Protein AF-A0A9P6EUF1-F1 (afdb_monomer_lite)

Organism: NCBI:txid179855

Sequence (182 aa):
MTNKKMSHFGWQSKTWAVLMQRVALLTYGGYINRGKHLTYKSKRASYNSISDMKASRLSYATWVVFFLARPTTACLRSEGTIIADPIMGWTIGMSLTDNGVAVSQGGGAHQDEAGDWNLDCDGCTLKIGKMGGKARYTNAGQTYQWLQPVTRELQDCYGACEDRKGACIKCTTYSWDINQYC

pLDDT: mean 71.82, std 22.78, range [36.12, 97.5]

Secondary structure (DSSP, 8-state):
----------SSSHHHHHHHHHHHHHHHHHHGGG-TT----PPP-----SSSSSSSHHHHHHHHHHHH-----EEEEEEEEEEEETTTEEEEEEEEEETTEEEEES---EE-TTS-EEEEETTEEEEE-TTS-EEEEEETTEEEEEE---EEEEEEEEES-SSSSS-EEEEEEEEEEEEEE-

Structure (mmCIF, N/CA/C/O backbone):
data_AF-A0A9P6EUF1-F1
#
_entry.id   AF-A0A9P6EUF1-F1
#
loop_
_atom_site.group_PDB
_atom_site.id
_atom_site.type_symbol
_atom_site.label_atom_id
_atom_site.label_alt_id
_atom_site.label_comp_id
_atom_site.label_asym_id
_atom_site.label_entity_id
_atom_site.label_seq_id
_atom_site.pdbx_PDB_ins_code
_atom_site.Cartn_x
_atom_site.Cartn_y
_atom_site.Cartn_z
_atom_site.occupancy
_atom_site.B_iso_or_equiv
_atom_site.auth_seq_id
_atom_site.auth_comp_id
_atom_site.auth_asym_id
_atom_site.auth_atom_id
_atom_site.pdbx_PDB_model_num
ATOM 1 N N . MET A 1 1 ? 32.064 -44.654 24.243 1.00 38.22 1 MET A N 1
ATOM 2 C CA . MET A 1 1 ? 33.010 -43.512 24.184 1.00 38.22 1 MET A CA 1
ATOM 3 C C . MET A 1 1 ? 32.607 -42.636 23.003 1.00 38.22 1 MET A C 1
ATOM 5 O O . MET A 1 1 ? 32.476 -43.195 21.933 1.00 38.22 1 MET A O 1
ATOM 9 N N . THR A 1 2 ? 32.321 -41.338 23.037 1.00 38.91 2 THR A N 1
ATOM 10 C CA . THR A 1 2 ? 32.063 -40.306 24.059 1.00 38.91 2 THR A CA 1
ATOM 11 C C . THR A 1 2 ? 31.346 -39.183 23.290 1.00 38.91 2 THR A C 1
ATOM 13 O O . THR A 1 2 ? 31.771 -38.832 22.194 1.00 38.91 2 THR A O 1
ATOM 16 N N . ASN A 1 3 ? 30.252 -38.658 23.848 1.00 39.31 3 ASN A N 1
ATOM 17 C CA . ASN A 1 3 ? 29.472 -37.528 23.327 1.00 39.31 3 ASN A CA 1
ATOM 18 C C . ASN A 1 3 ? 30.301 -36.235 23.243 1.00 39.31 3 ASN A C 1
ATOM 20 O O . ASN A 1 3 ? 31.079 -35.953 24.154 1.00 39.31 3 ASN A O 1
ATOM 24 N N . LYS A 1 4 ? 30.017 -35.374 22.255 1.00 42.78 4 LYS A N 1
ATOM 25 C CA . LYS A 1 4 ? 30.367 -33.946 22.318 1.00 42.78 4 LYS A CA 1
ATOM 26 C C . LYS A 1 4 ? 29.188 -33.087 21.847 1.00 42.78 4 LYS A C 1
ATOM 28 O O . LYS A 1 4 ? 28.977 -32.888 20.658 1.00 42.78 4 LYS A O 1
ATOM 33 N N . LYS A 1 5 ? 28.403 -32.602 22.817 1.00 45.00 5 LYS A N 1
ATOM 34 C CA . LYS A 1 5 ? 27.465 -31.481 22.652 1.00 45.00 5 LYS A CA 1
ATOM 35 C C . LYS A 1 5 ? 28.273 -30.184 22.612 1.00 45.00 5 LYS A C 1
ATOM 37 O O . LYS A 1 5 ? 29.128 -29.983 23.472 1.00 45.00 5 LYS A O 1
ATOM 42 N N . MET A 1 6 ? 27.965 -29.297 21.672 1.00 36.31 6 MET A N 1
ATOM 43 C CA . MET A 1 6 ? 28.424 -27.909 21.685 1.00 36.31 6 MET A CA 1
ATOM 44 C C . MET A 1 6 ? 27.204 -26.989 21.698 1.00 36.31 6 MET A C 1
ATOM 46 O O . MET A 1 6 ? 26.402 -26.961 20.772 1.00 36.31 6 MET A O 1
ATOM 50 N N . SER A 1 7 ? 27.062 -26.291 22.818 1.00 43.91 7 SER A N 1
ATOM 51 C CA . SER A 1 7 ? 26.087 -25.250 23.111 1.00 43.91 7 SER A CA 1
ATOM 52 C C . SER A 1 7 ? 26.679 -23.884 22.772 1.00 43.91 7 SER A C 1
ATOM 54 O O . SER A 1 7 ? 27.708 -23.531 23.340 1.00 43.91 7 SER A O 1
ATOM 56 N N . HIS A 1 8 ? 26.011 -23.089 21.940 1.00 38.66 8 HIS A N 1
ATOM 57 C CA . HIS A 1 8 ? 26.225 -21.641 21.876 1.00 38.66 8 HIS A CA 1
ATOM 58 C C . HIS A 1 8 ? 24.880 -20.942 21.651 1.00 38.66 8 HIS A C 1
ATOM 60 O O . HIS A 1 8 ? 24.411 -20.793 20.529 1.00 38.66 8 HIS A O 1
ATOM 66 N N . PHE A 1 9 ? 24.255 -20.524 22.749 1.00 42.09 9 PHE A N 1
ATOM 67 C CA . PHE A 1 9 ? 23.131 -19.594 22.760 1.00 42.09 9 PHE A CA 1
ATOM 68 C C . PHE A 1 9 ? 23.403 -18.599 23.881 1.00 42.09 9 PHE A C 1
ATOM 70 O O . PHE A 1 9 ? 23.458 -18.979 25.049 1.00 42.09 9 PHE A O 1
ATOM 77 N N . GLY A 1 10 ? 23.637 -17.336 23.539 1.00 45.34 10 GLY A N 1
ATOM 78 C CA . GLY A 1 10 ? 23.870 -16.326 24.563 1.00 45.34 10 GLY A CA 1
ATOM 79 C C . GLY A 1 10 ? 24.500 -15.053 24.044 1.00 45.34 10 GLY A C 1
ATOM 80 O O . GLY A 1 10 ? 25.564 -14.705 24.521 1.00 45.34 10 GLY A O 1
ATOM 81 N N . TRP A 1 11 ? 23.868 -14.357 23.096 1.00 40.06 11 TRP A N 1
ATOM 82 C CA . TRP A 1 11 ? 24.285 -12.995 22.730 1.00 40.06 11 TRP A CA 1
ATOM 83 C C . TRP A 1 11 ? 23.125 -12.159 22.152 1.00 40.06 11 TRP A C 1
ATOM 85 O O . TRP A 1 11 ? 23.278 -11.545 21.110 1.00 40.06 11 TRP A O 1
ATOM 95 N N . GLN A 1 12 ? 21.939 -12.138 22.787 1.00 46.72 12 GLN A N 1
ATOM 96 C CA . GLN A 1 12 ? 20.844 -11.229 22.364 1.00 46.72 12 GLN A CA 1
ATOM 97 C C . GLN A 1 12 ? 19.978 -10.607 23.483 1.00 46.72 12 GLN A C 1
ATOM 99 O O . GLN A 1 12 ? 19.071 -9.836 23.189 1.00 46.72 12 GLN A O 1
ATOM 104 N N . SER A 1 13 ? 20.235 -10.848 24.774 1.00 48.28 13 SER A N 1
ATOM 105 C CA . SER A 1 13 ? 19.282 -10.417 25.820 1.00 48.28 13 SER A CA 1
ATOM 106 C C . SER A 1 13 ? 19.437 -8.975 26.331 1.00 48.28 13 SER A C 1
ATOM 108 O O . SER A 1 13 ? 18.525 -8.468 26.978 1.00 48.28 13 SER A O 1
ATOM 110 N N . LYS A 1 14 ? 20.554 -8.280 26.069 1.00 44.28 14 LYS A N 1
ATOM 111 C CA . LYS A 1 14 ? 20.827 -6.979 26.720 1.00 44.28 14 LYS A CA 1
ATOM 112 C C . LYS A 1 14 ? 20.274 -5.751 25.985 1.00 44.28 14 LYS A C 1
ATOM 114 O O . LYS A 1 14 ? 20.050 -4.727 26.622 1.00 44.28 14 LYS A O 1
ATOM 119 N N . THR A 1 15 ? 20.005 -5.833 24.684 1.00 49.00 15 THR A N 1
ATOM 120 C CA . THR A 1 15 ? 19.480 -4.705 23.886 1.00 49.00 15 THR A CA 1
ATOM 121 C C . THR A 1 15 ? 17.971 -4.503 24.045 1.00 49.00 15 THR A C 1
ATOM 123 O O . THR A 1 15 ? 17.501 -3.367 24.026 1.00 49.00 15 THR A O 1
ATOM 126 N N . TRP A 1 16 ? 17.215 -5.571 24.309 1.00 41.97 16 TRP A N 1
ATOM 127 C CA . TRP A 1 16 ? 15.763 -5.505 24.521 1.00 41.97 16 TRP A CA 1
ATOM 128 C C . TRP A 1 16 ? 15.361 -4.780 25.813 1.00 41.97 16 TRP A C 1
ATOM 130 O O . TRP A 1 16 ? 14.363 -4.060 25.835 1.00 41.97 16 TRP A O 1
ATOM 140 N N . ALA A 1 17 ? 16.165 -4.897 26.874 1.00 47.62 17 ALA A N 1
ATOM 141 C CA . ALA A 1 17 ? 15.874 -4.259 28.158 1.00 47.62 17 ALA A CA 1
ATOM 142 C C . ALA A 1 17 ? 15.919 -2.720 28.082 1.00 47.62 17 ALA A C 1
ATOM 144 O O . ALA A 1 17 ? 15.081 -2.043 28.673 1.00 47.62 17 ALA A O 1
ATOM 145 N N . VAL A 1 18 ? 16.848 -2.159 27.300 1.00 50.00 18 VAL A N 1
ATOM 146 C CA . VAL A 1 18 ? 16.984 -0.699 27.143 1.00 50.00 18 VAL A CA 1
ATOM 147 C C . VAL A 1 18 ? 15.863 -0.122 26.271 1.00 50.00 18 VAL A C 1
ATOM 149 O O . VAL A 1 18 ? 15.414 1.000 26.513 1.00 50.00 18 VAL A O 1
ATOM 152 N N . LEU A 1 19 ? 15.371 -0.888 25.290 1.00 43.50 19 LEU A N 1
ATOM 153 C CA . LEU A 1 19 ? 14.264 -0.463 24.431 1.00 43.50 19 LEU A CA 1
ATOM 154 C C . LEU A 1 19 ? 12.938 -0.409 25.209 1.00 43.50 19 LEU A C 1
ATOM 156 O O . LEU A 1 19 ? 12.217 0.585 25.130 1.00 43.50 19 LEU A O 1
ATOM 160 N N . MET A 1 20 ? 12.669 -1.419 26.045 1.00 47.09 20 MET A N 1
ATOM 161 C CA . MET A 1 20 ? 11.478 -1.461 26.907 1.00 47.09 20 MET A CA 1
ATOM 162 C C . MET A 1 20 ? 11.445 -0.312 27.925 1.00 47.09 20 MET A C 1
ATOM 164 O O . MET A 1 20 ? 10.387 0.255 28.200 1.00 47.09 20 MET A O 1
ATOM 168 N N . GLN A 1 21 ? 12.606 0.100 28.441 1.00 42.66 21 GLN A N 1
ATOM 169 C CA . GLN A 1 21 ? 12.687 1.172 29.436 1.00 42.66 21 GLN A CA 1
ATOM 170 C C . GLN A 1 21 ? 12.417 2.570 28.847 1.00 42.66 21 GLN A C 1
ATOM 172 O O . GLN A 1 21 ? 11.979 3.464 29.570 1.00 42.66 21 GLN A O 1
ATOM 177 N N . ARG A 1 22 ? 12.613 2.766 27.534 1.00 41.66 22 ARG A N 1
ATOM 178 C CA . ARG A 1 22 ? 12.302 4.037 26.849 1.00 41.66 22 ARG A CA 1
ATOM 179 C C . ARG A 1 22 ? 10.828 4.171 26.461 1.00 41.66 22 ARG A C 1
ATOM 181 O O . ARG A 1 22 ? 10.301 5.279 26.511 1.00 41.66 22 ARG A O 1
ATOM 188 N N . VAL A 1 23 ? 10.147 3.068 26.144 1.00 46.56 23 VAL A N 1
ATOM 189 C CA . VAL A 1 23 ? 8.707 3.082 25.819 1.00 46.56 23 VAL A CA 1
ATOM 190 C C . VAL A 1 23 ? 7.860 3.425 27.052 1.00 46.56 23 VAL A C 1
ATOM 192 O O . VAL A 1 23 ? 6.906 4.192 26.942 1.00 46.56 23 VAL A O 1
ATOM 195 N N . ALA A 1 24 ? 8.260 2.971 28.245 1.00 44.72 24 ALA A N 1
ATOM 196 C CA . ALA A 1 24 ? 7.560 3.280 29.496 1.00 44.72 24 ALA A CA 1
ATOM 197 C C . ALA A 1 24 ? 7.596 4.775 29.892 1.00 44.72 24 ALA A C 1
ATOM 199 O O . ALA A 1 24 ? 6.702 5.256 30.587 1.00 44.72 24 ALA A O 1
ATOM 200 N N . LEU A 1 25 ? 8.608 5.533 29.451 1.00 42.31 25 LEU A N 1
ATOM 201 C CA . LEU A 1 25 ? 8.741 6.961 29.775 1.00 42.31 25 LEU A CA 1
ATOM 202 C C . LEU A 1 25 ? 7.865 7.866 28.891 1.00 42.31 25 LEU A C 1
ATOM 204 O O . LEU A 1 25 ? 7.436 8.926 29.346 1.00 42.31 25 LEU A O 1
ATOM 208 N N . LEU A 1 26 ? 7.548 7.450 27.660 1.00 44.66 26 LEU A N 1
ATOM 209 C CA . LEU A 1 26 ? 6.736 8.250 26.732 1.00 44.66 26 LEU A CA 1
ATOM 210 C C . LEU A 1 26 ? 5.232 8.177 27.035 1.00 44.66 26 LEU A C 1
ATOM 212 O O . LEU A 1 26 ? 4.523 9.165 26.849 1.00 44.66 26 LEU A O 1
ATOM 216 N N . THR A 1 27 ? 4.743 7.065 27.585 1.00 46.03 27 THR A N 1
ATOM 217 C CA . THR A 1 27 ? 3.343 6.932 28.024 1.00 46.03 27 THR A CA 1
ATOM 218 C C . THR A 1 27 ? 3.054 7.676 29.329 1.00 46.03 27 THR A C 1
ATOM 220 O O . THR A 1 27 ? 1.949 8.189 29.509 1.00 46.03 27 THR A O 1
ATOM 223 N N . TYR A 1 28 ? 4.044 7.832 30.213 1.00 40.62 28 TYR A N 1
ATOM 224 C CA . TYR A 1 28 ? 3.852 8.539 31.486 1.00 40.62 28 TYR A CA 1
ATOM 225 C C . TYR A 1 28 ? 3.764 10.070 31.320 1.00 40.62 28 TYR A C 1
ATOM 227 O O . TYR A 1 28 ? 3.005 10.731 32.029 1.00 40.62 28 TYR A O 1
ATOM 235 N N . GLY A 1 29 ? 4.481 10.648 30.347 1.00 40.25 29 GLY A N 1
ATOM 236 C CA . GLY A 1 29 ? 4.469 12.096 30.092 1.00 40.25 29 GLY A CA 1
ATOM 237 C C . GLY A 1 29 ? 3.132 12.636 29.563 1.00 40.25 29 GLY A C 1
ATOM 238 O O . GLY A 1 29 ? 2.750 13.760 29.890 1.00 40.25 29 GLY A O 1
ATOM 239 N N . GLY A 1 30 ? 2.384 11.833 28.798 1.00 40.00 30 GLY A N 1
ATOM 240 C CA . GLY A 1 30 ? 1.086 12.232 28.236 1.00 40.00 30 GLY A CA 1
ATOM 241 C C . GLY A 1 30 ? -0.061 12.263 29.254 1.00 40.00 30 GLY A C 1
ATOM 242 O O . GLY A 1 30 ? -0.982 13.070 29.124 1.00 40.00 30 GLY A O 1
ATOM 243 N N . TYR A 1 31 ? 0.005 11.436 30.303 1.00 41.12 31 TYR A N 1
ATOM 244 C CA . TYR A 1 31 ? -1.067 11.313 31.299 1.00 41.12 31 TYR A CA 1
ATOM 245 C C . TYR A 1 31 ? -1.030 12.385 32.402 1.00 41.12 31 TYR A C 1
ATOM 247 O O . TYR A 1 31 ? -2.060 12.669 33.016 1.00 41.12 31 TYR A O 1
ATOM 255 N N . ILE A 1 32 ? 0.110 13.047 32.631 1.00 44.03 32 ILE A N 1
ATOM 256 C CA . ILE A 1 32 ? 0.258 14.035 33.719 1.00 44.03 32 ILE A CA 1
ATOM 257 C C . ILE A 1 32 ? -0.437 15.377 33.403 1.00 44.03 32 ILE A C 1
ATOM 259 O O . ILE A 1 32 ? -0.802 16.114 34.321 1.00 44.03 32 ILE A O 1
ATOM 263 N N . ASN A 1 33 ? -0.726 15.692 32.135 1.00 40.16 33 ASN A N 1
ATOM 264 C CA . ASN A 1 33 ? -1.315 16.989 31.772 1.00 40.16 33 ASN A CA 1
ATOM 265 C C . ASN A 1 33 ? -2.838 17.114 31.976 1.00 40.16 33 ASN A C 1
ATOM 267 O O . ASN A 1 33 ? -3.366 18.215 31.846 1.00 40.16 33 ASN A O 1
ATOM 271 N N . ARG A 1 34 ? -3.560 16.042 32.339 1.00 41.56 34 ARG A N 1
ATOM 272 C CA . ARG A 1 34 ? -5.024 16.100 32.573 1.00 41.56 34 ARG A CA 1
ATOM 273 C C . ARG A 1 34 ? -5.453 16.072 34.048 1.00 41.56 34 ARG A C 1
ATOM 275 O O . ARG A 1 34 ? -6.641 16.168 34.328 1.00 41.56 34 ARG A O 1
ATOM 282 N N . GLY A 1 35 ? -4.518 15.986 34.999 1.00 39.91 35 GLY A N 1
ATOM 283 C CA . GLY A 1 35 ? -4.830 15.804 36.428 1.00 39.91 35 GLY A CA 1
ATOM 284 C C . GLY A 1 35 ? -4.893 17.068 37.301 1.00 39.91 35 GLY A C 1
ATOM 285 O O . GLY A 1 35 ? -5.101 16.950 38.504 1.00 39.91 35 GLY A O 1
ATOM 286 N N . LYS A 1 36 ? -4.696 18.279 36.762 1.00 40.91 36 LYS A N 1
ATOM 287 C CA . LYS A 1 36 ? -4.486 19.498 37.579 1.00 40.91 36 LYS A CA 1
ATOM 288 C C . LYS A 1 36 ? -5.751 20.236 38.062 1.00 40.91 36 LYS A C 1
ATOM 290 O O . LYS A 1 36 ? -5.643 21.400 38.428 1.00 40.91 36 LYS A O 1
ATOM 295 N N . HIS A 1 37 ? -6.928 19.607 38.111 1.00 39.66 37 HIS A N 1
ATOM 296 C CA . HIS A 1 37 ? -8.168 20.325 38.463 1.00 39.66 37 HIS A CA 1
ATOM 297 C C . HIS A 1 37 ? -9.050 19.695 39.552 1.00 39.66 37 HIS A C 1
ATOM 299 O O . HIS A 1 37 ? -10.259 19.907 39.564 1.00 39.66 37 HIS A O 1
ATOM 305 N N . LEU A 1 38 ? -8.466 18.977 40.516 1.00 40.69 38 LEU A N 1
ATOM 306 C CA . LEU A 1 38 ? -9.192 18.532 41.713 1.00 40.69 38 LEU A CA 1
ATOM 307 C C . LEU A 1 38 ? -8.369 18.783 42.983 1.00 40.69 38 LEU A C 1
ATOM 309 O O . LEU A 1 38 ? -7.686 17.898 43.493 1.00 40.69 38 LEU A O 1
ATOM 313 N N . THR A 1 39 ? -8.439 20.005 43.516 1.00 41.31 39 THR A N 1
ATOM 314 C CA . THR A 1 39 ? -7.875 20.330 44.833 1.00 41.31 39 THR A CA 1
ATOM 315 C C . THR A 1 39 ? -8.924 20.065 45.914 1.00 41.31 39 THR A C 1
ATOM 317 O O . THR A 1 39 ? -9.772 20.903 46.213 1.00 41.31 39 THR A O 1
ATOM 320 N N . TYR A 1 40 ? -8.870 18.870 46.500 1.00 36.12 40 TYR A N 1
ATOM 321 C CA . TYR A 1 40 ? -9.625 18.480 47.691 1.00 36.12 40 TYR A CA 1
ATOM 322 C C . TYR A 1 40 ? -8.988 19.115 48.945 1.00 36.12 40 TYR A C 1
ATOM 324 O O . TYR A 1 40 ? -7.800 18.926 49.211 1.00 36.12 40 TYR A O 1
ATOM 332 N N . LYS A 1 41 ? -9.758 19.886 49.729 1.00 39.72 41 LYS A N 1
ATOM 333 C CA . LYS A 1 41 ? -9.325 20.450 51.025 1.00 39.72 41 LYS A CA 1
ATOM 334 C C . LYS A 1 41 ? -9.228 19.331 52.074 1.00 39.72 41 LYS A C 1
ATOM 336 O O . LYS A 1 41 ? -10.252 18.901 52.595 1.00 39.72 41 LYS A O 1
ATOM 341 N N . SER A 1 42 ? -8.022 18.901 52.453 1.00 38.75 42 SER A N 1
ATOM 342 C CA . SER A 1 42 ? -7.837 17.983 53.591 1.00 38.75 42 SER A CA 1
ATOM 343 C C . SER A 1 42 ? -7.677 18.747 54.914 1.00 38.75 42 SER A C 1
ATOM 345 O O . SER A 1 42 ? -6.731 19.521 55.080 1.00 38.75 42 SER A O 1
ATOM 347 N N . LYS A 1 43 ? -8.567 18.495 55.883 1.00 38.22 43 LYS A N 1
ATOM 348 C CA . LYS A 1 43 ? -8.358 18.830 57.304 1.00 38.22 43 LYS A CA 1
ATOM 349 C C . LYS A 1 43 ? -7.233 17.950 57.870 1.00 38.22 43 LYS A C 1
ATOM 351 O O . LYS A 1 43 ? -7.240 16.742 57.659 1.00 38.22 43 LYS A O 1
ATOM 356 N N . ARG A 1 44 ? -6.279 18.551 58.593 1.00 42.81 44 ARG A N 1
ATOM 357 C CA . ARG A 1 44 ? -5.238 17.831 59.347 1.00 42.81 44 ARG A CA 1
ATOM 358 C C . ARG A 1 44 ? -5.869 17.098 60.528 1.00 42.81 44 ARG A C 1
ATOM 360 O O . ARG A 1 44 ? -6.432 17.747 61.404 1.00 42.81 44 ARG A O 1
ATOM 367 N N . ALA A 1 45 ? -5.698 15.784 60.575 1.00 39.66 45 ALA A N 1
ATOM 368 C CA . ALA A 1 45 ? -5.754 15.006 61.804 1.00 39.66 45 ALA A CA 1
ATOM 369 C C . ALA A 1 45 ? -4.349 14.441 62.052 1.00 39.66 45 ALA A C 1
ATOM 371 O O . ALA A 1 45 ? -3.792 13.758 61.192 1.00 39.66 45 ALA A O 1
ATOM 372 N N . SER A 1 46 ? -3.759 14.789 63.197 1.00 45.09 46 SER A N 1
ATOM 373 C CA . SER A 1 46 ? -2.528 14.177 63.700 1.00 45.09 46 SER A CA 1
ATOM 374 C C . SER A 1 46 ? -2.765 12.696 63.970 1.00 45.09 46 SER A C 1
ATOM 376 O O . SER A 1 46 ? -3.670 12.360 64.727 1.00 45.09 46 SER A O 1
ATOM 378 N N . TYR A 1 47 ? -1.913 11.831 63.424 1.00 37.69 47 TYR A N 1
ATOM 379 C CA . TYR A 1 47 ? -1.766 10.454 63.887 1.00 37.69 47 TYR A CA 1
ATOM 380 C C . TYR A 1 47 ? -0.299 10.204 64.235 1.00 37.69 47 TYR A C 1
ATOM 382 O O . TYR A 1 47 ? 0.568 10.131 63.366 1.00 37.69 47 TYR A O 1
ATOM 390 N N . ASN A 1 48 ? -0.043 10.100 65.540 1.00 46.66 48 ASN A N 1
ATOM 391 C CA . ASN A 1 48 ? 1.174 9.534 66.100 1.00 46.66 48 ASN A CA 1
ATOM 392 C C . ASN A 1 48 ? 1.070 8.008 66.013 1.00 46.66 48 ASN A C 1
ATOM 394 O O . ASN A 1 48 ? 0.299 7.406 66.754 1.00 46.66 48 ASN A O 1
ATOM 398 N N . SER A 1 49 ? 1.833 7.383 65.122 1.00 42.28 49 SER A N 1
ATOM 399 C CA . SER A 1 49 ? 2.476 6.079 65.356 1.00 42.28 49 SER A CA 1
ATOM 400 C C . SER A 1 49 ? 3.306 5.696 64.127 1.00 42.28 49 SER A C 1
ATOM 402 O O . SER A 1 49 ? 2.818 5.597 63.007 1.00 42.28 49 SER A O 1
ATOM 404 N N . ILE A 1 50 ? 4.611 5.533 64.344 1.00 47.25 50 ILE A N 1
ATOM 405 C CA . ILE A 1 50 ? 5.634 5.266 63.316 1.00 47.25 50 ILE A CA 1
ATOM 406 C C . ILE A 1 50 ? 5.784 3.749 63.044 1.00 47.25 50 ILE A C 1
ATOM 408 O O . ILE A 1 50 ? 6.624 3.323 62.256 1.00 47.25 50 ILE A O 1
ATOM 412 N N . SER A 1 51 ? 4.947 2.904 63.648 1.00 47.00 51 SER A N 1
ATOM 413 C CA . SER A 1 51 ? 5.096 1.441 63.621 1.00 47.00 51 SER A CA 1
ATOM 414 C C . SER A 1 51 ? 4.317 0.708 62.518 1.00 47.00 51 SER A C 1
ATOM 416 O O . SER A 1 51 ? 4.700 -0.409 62.187 1.00 47.00 51 SER A O 1
ATOM 418 N N . ASP A 1 52 ? 3.316 1.320 61.872 1.00 44.66 52 ASP A N 1
ATOM 419 C CA . ASP A 1 52 ? 2.423 0.618 60.919 1.00 44.66 52 ASP A CA 1
ATOM 420 C C . ASP A 1 52 ? 2.711 0.865 59.422 1.00 44.66 52 ASP A C 1
ATOM 422 O O . ASP A 1 52 ? 1.942 0.488 58.537 1.00 44.66 52 ASP A O 1
ATOM 426 N N . MET A 1 53 ? 3.848 1.475 59.074 1.00 42.69 53 MET A N 1
ATOM 427 C CA . MET A 1 53 ? 4.128 1.888 57.686 1.00 42.69 53 MET A CA 1
ATOM 428 C C . MET A 1 53 ? 4.802 0.840 56.779 1.00 42.69 53 MET A C 1
ATOM 430 O O . MET A 1 53 ? 5.094 1.150 55.621 1.00 42.69 53 MET A O 1
ATOM 434 N N . LYS A 1 54 ? 5.061 -0.391 57.244 1.00 42.72 54 LYS A N 1
ATOM 435 C CA . LYS A 1 54 ? 5.766 -1.406 56.425 1.00 42.72 54 LYS A CA 1
ATOM 436 C C . LYS A 1 54 ? 4.857 -2.415 55.715 1.00 42.72 54 LYS A C 1
ATOM 438 O O . LYS A 1 54 ? 5.241 -2.897 54.654 1.00 42.72 54 LYS A O 1
ATOM 443 N N . ALA A 1 55 ? 3.651 -2.686 56.215 1.00 44.81 55 ALA A N 1
ATOM 444 C CA . ALA A 1 55 ? 2.763 -3.701 55.628 1.00 44.81 55 ALA A CA 1
ATOM 445 C C . ALA A 1 55 ? 1.851 -3.174 54.498 1.00 44.81 55 ALA A C 1
ATOM 447 O O . ALA A 1 55 ? 1.327 -3.952 53.707 1.00 44.81 55 ALA A O 1
ATOM 448 N N . SER A 1 56 ? 1.685 -1.856 54.367 1.00 45.22 56 SER A N 1
ATOM 449 C CA . SER A 1 56 ? 0.734 -1.243 53.423 1.00 45.22 56 SER A CA 1
ATOM 450 C C . SER A 1 56 ? 1.327 -0.869 52.056 1.00 45.22 56 SER A C 1
ATOM 452 O O . SER A 1 56 ? 0.581 -0.608 51.113 1.00 45.22 56 SER A O 1
ATOM 454 N N . ARG A 1 57 ? 2.659 -0.878 51.896 1.00 48.25 57 ARG A N 1
ATOM 455 C CA . ARG A 1 57 ? 3.324 -0.491 50.631 1.00 48.25 57 ARG A CA 1
ATOM 456 C C . ARG A 1 57 ? 3.468 -1.622 49.607 1.00 48.25 57 ARG A C 1
ATOM 458 O O . ARG A 1 57 ? 3.683 -1.339 48.434 1.00 48.25 57 ARG A O 1
ATOM 465 N N . LEU A 1 58 ? 3.312 -2.878 50.024 1.00 46.41 58 LEU A N 1
ATOM 466 C CA . LEU A 1 58 ? 3.408 -4.048 49.138 1.00 46.41 58 LEU A CA 1
ATOM 467 C C . LEU A 1 58 ? 2.098 -4.383 48.414 1.00 46.41 58 LEU A C 1
ATOM 469 O O . LEU A 1 58 ? 2.125 -5.113 47.431 1.00 46.41 58 LEU A O 1
ATOM 473 N N . SER A 1 59 ? 0.959 -3.837 48.853 1.00 51.34 59 SER A N 1
ATOM 474 C CA . SER A 1 59 ? -0.333 -4.161 48.238 1.00 51.34 59 SER A CA 1
ATOM 475 C C . SER A 1 59 ? -0.616 -3.324 46.984 1.00 51.34 59 SER A C 1
ATOM 477 O O . SER A 1 59 ? -1.124 -3.845 46.000 1.00 51.34 59 SER A O 1
ATOM 479 N N . TYR A 1 60 ? -0.211 -2.049 46.947 1.00 49.25 60 TYR A N 1
ATOM 480 C CA . TYR A 1 60 ? -0.507 -1.168 45.806 1.00 49.25 60 TYR A CA 1
ATOM 481 C C . TYR A 1 60 ? 0.350 -1.428 44.560 1.00 49.25 60 TYR A C 1
ATOM 483 O O . TYR A 1 60 ? -0.120 -1.206 43.446 1.00 49.25 60 TYR A O 1
ATOM 491 N N . ALA A 1 61 ? 1.582 -1.920 44.715 1.00 51.91 61 ALA A N 1
ATOM 492 C CA . ALA A 1 61 ? 2.466 -2.185 43.577 1.00 51.91 61 ALA A CA 1
ATOM 493 C C . ALA A 1 61 ? 1.954 -3.337 42.689 1.00 51.91 61 ALA A C 1
ATOM 495 O O . ALA A 1 61 ? 2.124 -3.300 41.473 1.00 51.91 61 ALA A O 1
ATOM 496 N N . THR A 1 62 ? 1.269 -4.323 43.273 1.00 51.97 62 THR A N 1
ATOM 497 C CA . THR A 1 62 ? 0.769 -5.501 42.548 1.00 51.97 62 THR A CA 1
ATOM 498 C C . THR A 1 62 ? -0.470 -5.185 41.704 1.00 51.97 62 THR A C 1
ATOM 500 O O . THR A 1 62 ? -0.609 -5.706 40.600 1.00 51.97 62 THR A O 1
ATOM 503 N N . TRP A 1 63 ? -1.336 -4.269 42.155 1.00 46.28 63 TRP A N 1
ATOM 504 C CA . TRP A 1 63 ? -2.517 -3.854 41.385 1.00 46.28 63 TRP A CA 1
ATOM 505 C C . TRP A 1 63 ? -2.166 -3.011 40.152 1.00 46.28 63 TRP A C 1
ATOM 507 O O . TRP A 1 63 ? -2.825 -3.134 39.121 1.00 46.28 63 TRP A O 1
ATOM 517 N N . VAL A 1 64 ? -1.100 -2.206 40.207 1.00 54.25 64 VAL A N 1
ATOM 518 C CA . VAL A 1 64 ? -0.670 -1.379 39.062 1.00 54.25 64 VAL A CA 1
ATOM 519 C C . VAL A 1 64 ? -0.173 -2.242 37.894 1.00 54.25 64 VAL A C 1
ATOM 521 O O . VAL A 1 64 ? -0.416 -1.900 36.741 1.00 54.25 64 VAL A O 1
ATOM 524 N N . VAL A 1 65 ? 0.450 -3.394 38.163 1.00 54.66 65 VAL A N 1
ATOM 525 C CA . VAL A 1 65 ? 0.964 -4.287 37.107 1.00 54.66 65 VAL A CA 1
ATOM 526 C C . VAL A 1 65 ? -0.165 -5.037 36.388 1.00 54.66 65 VAL A C 1
ATOM 528 O O . VAL A 1 65 ? -0.111 -5.187 35.170 1.00 54.66 65 VAL A O 1
ATOM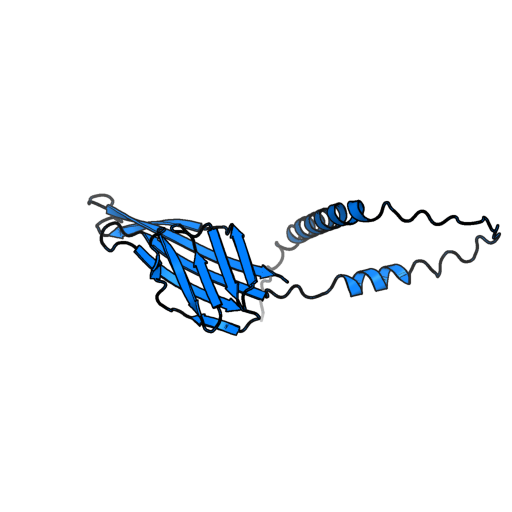 531 N N . PHE A 1 66 ? -1.228 -5.439 37.094 1.00 52.53 66 PHE A N 1
ATOM 532 C CA . PHE A 1 66 ? -2.354 -6.155 36.475 1.00 52.53 66 PHE A CA 1
ATOM 533 C C . PHE A 1 66 ? -3.245 -5.268 35.594 1.00 52.53 66 PHE A C 1
ATOM 535 O O . PHE A 1 66 ? -3.781 -5.751 34.600 1.00 52.53 66 PHE A O 1
ATOM 542 N N . PHE A 1 67 ? -3.372 -3.970 35.888 1.00 52.06 67 PHE A N 1
ATOM 543 C CA . PHE A 1 67 ? -4.143 -3.051 35.037 1.00 52.06 67 PHE A CA 1
ATOM 544 C C . PHE A 1 67 ? -3.390 -2.579 33.780 1.00 52.06 67 PHE A C 1
ATOM 546 O O . PHE A 1 67 ? -4.028 -2.106 32.841 1.00 52.06 67 PHE A O 1
ATOM 553 N N . LEU A 1 68 ? -2.062 -2.734 33.730 1.00 55.41 68 LEU A N 1
ATOM 554 C CA . LEU A 1 68 ? -1.228 -2.333 32.587 1.00 55.41 68 LEU A CA 1
ATOM 555 C C . LEU A 1 68 ? -0.972 -3.461 31.576 1.00 55.41 68 LEU A C 1
ATOM 557 O O . LEU A 1 68 ? -0.449 -3.196 30.498 1.00 55.41 68 LEU A O 1
ATOM 561 N N . ALA A 1 69 ? -1.356 -4.699 31.888 1.00 54.44 69 ALA A N 1
ATOM 562 C CA . ALA A 1 69 ? -1.149 -5.859 31.022 1.00 54.44 69 ALA A CA 1
ATOM 563 C C . ALA A 1 69 ? -2.398 -6.206 30.193 1.00 54.44 69 ALA A C 1
ATOM 565 O O . ALA A 1 69 ? -2.747 -7.378 30.054 1.00 54.44 69 ALA A O 1
ATOM 566 N N . ARG A 1 70 ? -3.099 -5.205 29.640 1.00 57.66 70 ARG A N 1
ATOM 567 C CA . ARG A 1 70 ? -4.044 -5.505 28.556 1.00 57.66 70 ARG A CA 1
ATOM 568 C C . ARG A 1 70 ? -3.215 -5.912 27.335 1.00 57.66 70 ARG A C 1
ATOM 570 O O . ARG A 1 70 ? -2.351 -5.127 26.942 1.00 57.66 70 ARG A O 1
ATOM 577 N N . PRO A 1 71 ? -3.413 -7.113 26.765 1.00 58.72 71 PRO A N 1
ATOM 578 C CA . PRO A 1 71 ? -2.742 -7.469 25.528 1.00 58.72 71 PRO A CA 1
ATOM 579 C C . PRO A 1 71 ? -3.205 -6.478 24.460 1.00 58.72 71 PRO A C 1
ATOM 581 O O . PRO A 1 71 ? -4.382 -6.442 24.122 1.00 58.72 71 PRO A O 1
ATOM 584 N N . THR A 1 72 ? -2.289 -5.642 23.979 1.00 61.44 72 THR A N 1
ATOM 585 C CA . THR A 1 72 ? -2.512 -4.804 22.801 1.00 61.44 72 THR A CA 1
ATOM 586 C C . THR A 1 72 ? -2.565 -5.743 21.604 1.00 61.44 72 THR A C 1
ATOM 588 O O . THR A 1 72 ? -1.526 -6.161 21.084 1.00 61.44 72 THR A O 1
ATOM 591 N N . T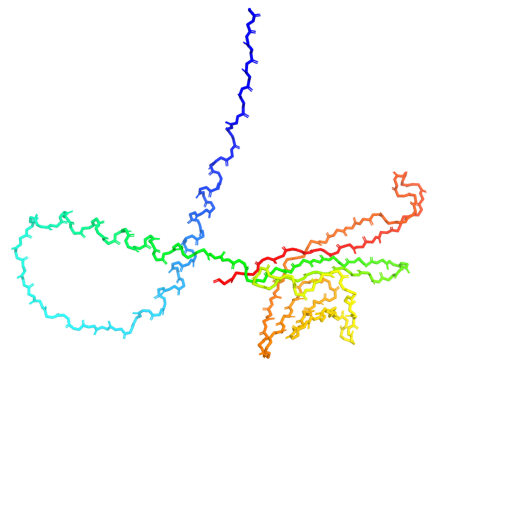HR A 1 73 ? -3.760 -6.177 21.230 1.00 68.62 73 THR A N 1
ATOM 592 C CA . THR A 1 73 ? -3.967 -6.995 20.036 1.00 68.62 73 THR A CA 1
ATOM 593 C C . THR A 1 73 ? -4.016 -6.074 18.828 1.00 68.62 73 THR A C 1
ATOM 595 O O . THR A 1 73 ? -4.724 -5.071 18.838 1.00 68.62 73 THR A O 1
ATOM 598 N N . ALA A 1 74 ? -3.255 -6.394 17.780 1.00 71.38 74 ALA A N 1
ATOM 599 C CA . ALA A 1 74 ? -3.368 -5.674 16.518 1.00 71.38 74 ALA A CA 1
ATOM 600 C C . ALA A 1 74 ? -4.796 -5.846 15.981 1.00 71.38 74 ALA A C 1
ATOM 602 O O . ALA A 1 74 ? -5.210 -6.963 15.673 1.00 71.38 74 ALA A O 1
ATOM 603 N N . CYS A 1 75 ? -5.550 -4.754 15.905 1.00 87.12 75 CYS A N 1
ATOM 604 C CA . CYS A 1 75 ? -6.914 -4.775 15.389 1.00 87.12 75 CYS A CA 1
ATOM 605 C C . CYS A 1 75 ? -6.941 -4.676 13.876 1.00 87.12 75 CYS A C 1
ATOM 607 O O . CYS A 1 75 ? -7.872 -5.157 13.259 1.00 87.12 75 CYS A O 1
ATOM 609 N N . LEU A 1 76 ? -5.937 -4.055 13.263 1.00 92.31 76 LEU A N 1
ATOM 610 C CA . LEU A 1 76 ? -5.876 -3.940 11.815 1.00 92.31 76 LEU A CA 1
ATOM 611 C C . LEU A 1 76 ? -4.470 -4.286 11.353 1.00 92.31 76 LEU A C 1
ATOM 613 O O . LEU A 1 76 ? -3.506 -3.659 11.794 1.00 92.31 76 LEU A O 1
ATOM 617 N N . ARG A 1 77 ? -4.354 -5.253 10.448 1.00 93.25 77 ARG A N 1
ATOM 618 C CA . ARG A 1 77 ? -3.118 -5.526 9.720 1.00 93.25 77 ARG A CA 1
ATOM 619 C C . ARG A 1 77 ? -3.326 -5.241 8.244 1.00 93.25 77 ARG A C 1
ATOM 621 O O . ARG A 1 77 ? -4.219 -5.815 7.629 1.00 93.25 77 ARG A O 1
ATOM 628 N N . SER A 1 78 ? -2.503 -4.357 7.695 1.00 93.25 78 SER A N 1
ATOM 629 C CA . SER A 1 78 ? -2.471 -4.029 6.271 1.00 93.25 78 SER A CA 1
ATOM 630 C C . SER A 1 78 ? -1.093 -4.363 5.735 1.00 93.25 78 SER A C 1
ATOM 632 O O . SER A 1 78 ? -0.089 -3.857 6.244 1.00 93.25 78 SER A O 1
ATOM 634 N N . GLU A 1 79 ? -1.051 -5.191 4.704 1.00 94.00 79 GLU A N 1
ATOM 635 C CA . GLU A 1 79 ? 0.173 -5.516 3.985 1.00 94.00 79 GLU A CA 1
ATOM 636 C C . GLU A 1 79 ? -0.063 -5.334 2.488 1.00 94.00 79 GLU A C 1
ATOM 638 O O . GLU A 1 79 ? -1.177 -5.487 1.977 1.00 94.00 79 GLU A O 1
ATOM 643 N N . GLY A 1 80 ? 0.983 -4.962 1.767 1.00 93.69 80 GLY A N 1
ATOM 644 C CA . GLY A 1 80 ? 0.858 -4.783 0.336 1.00 93.69 80 GLY A CA 1
ATOM 645 C C . GLY A 1 80 ? 2.155 -4.427 -0.351 1.00 93.69 80 GLY A C 1
ATOM 646 O O . GLY A 1 80 ? 3.187 -4.160 0.267 1.00 93.69 80 GLY A O 1
ATOM 647 N N . THR A 1 81 ? 2.102 -4.496 -1.671 1.00 94.19 81 THR A N 1
ATOM 648 C CA . THR A 1 81 ? 3.214 -4.232 -2.571 1.00 94.19 81 THR A CA 1
ATOM 649 C C . THR A 1 81 ? 2.690 -3.551 -3.829 1.00 94.19 81 THR A C 1
ATOM 651 O O . THR A 1 81 ? 1.742 -4.024 -4.452 1.00 94.19 81 THR A O 1
ATOM 654 N N . ILE A 1 82 ? 3.323 -2.444 -4.207 1.00 93.56 82 ILE A N 1
ATOM 655 C CA . ILE A 1 82 ? 3.096 -1.712 -5.451 1.00 93.56 82 ILE A CA 1
ATOM 656 C C . ILE A 1 82 ? 4.381 -1.794 -6.270 1.00 93.56 82 ILE A C 1
ATOM 658 O O . ILE A 1 82 ? 5.443 -1.384 -5.804 1.00 93.56 82 ILE A O 1
ATOM 662 N N . ILE A 1 83 ? 4.287 -2.285 -7.498 1.00 93.38 83 ILE A N 1
ATOM 663 C CA . ILE A 1 83 ? 5.396 -2.354 -8.446 1.00 93.38 83 ILE A CA 1
ATOM 664 C C . ILE A 1 83 ? 5.147 -1.302 -9.522 1.00 93.38 83 ILE A C 1
ATOM 666 O O . ILE A 1 83 ? 4.173 -1.383 -10.268 1.00 93.38 83 ILE A O 1
ATOM 670 N N . ALA A 1 84 ? 6.028 -0.307 -9.581 1.00 93.69 84 ALA A N 1
ATOM 671 C CA . ALA A 1 84 ? 6.075 0.682 -10.645 1.00 93.69 84 ALA A CA 1
ATOM 672 C C . ALA A 1 84 ? 7.031 0.190 -11.737 1.00 93.69 84 ALA A C 1
ATOM 674 O O . ALA A 1 84 ? 8.257 0.299 -11.605 1.00 93.69 84 ALA A O 1
ATOM 675 N N . ASP A 1 85 ? 6.450 -0.361 -12.795 1.00 92.88 85 ASP A N 1
ATOM 676 C CA . ASP A 1 85 ? 7.132 -0.893 -13.963 1.00 92.88 85 ASP A CA 1
ATOM 677 C C . ASP A 1 85 ? 7.041 0.115 -15.128 1.00 92.88 85 ASP A C 1
ATOM 679 O O . ASP A 1 85 ? 5.944 0.544 -15.496 1.00 92.88 85 ASP A O 1
ATOM 683 N N . PRO A 1 86 ? 8.168 0.535 -15.727 1.00 90.94 86 PRO A N 1
ATOM 684 C CA . PRO A 1 86 ? 8.152 1.490 -16.835 1.00 90.94 86 PRO A CA 1
ATOM 685 C C . PRO A 1 86 ? 7.577 0.922 -18.146 1.00 90.94 86 PRO A C 1
ATOM 687 O O . PRO A 1 86 ? 7.257 1.704 -19.037 1.00 90.94 86 PRO A O 1
ATOM 690 N N . ILE A 1 87 ? 7.456 -0.402 -18.280 1.00 91.25 87 ILE A N 1
ATOM 691 C CA . ILE A 1 87 ? 6.886 -1.091 -19.446 1.00 91.25 87 ILE A CA 1
ATOM 692 C C . ILE A 1 87 ? 5.448 -1.524 -19.157 1.00 91.25 87 ILE A C 1
ATOM 694 O O . ILE A 1 87 ? 4.542 -1.200 -19.921 1.00 91.25 87 ILE A O 1
ATOM 698 N N . MET A 1 88 ? 5.240 -2.257 -18.061 1.00 89.75 88 MET A N 1
ATOM 699 C CA . MET A 1 88 ? 3.943 -2.868 -17.731 1.00 89.75 88 MET A CA 1
ATOM 700 C C . MET A 1 88 ? 3.012 -1.930 -16.950 1.00 89.75 88 MET A C 1
ATOM 702 O O . MET A 1 88 ? 1.846 -2.253 -16.730 1.00 89.75 88 MET A O 1
ATOM 706 N N . GLY A 1 89 ? 3.503 -0.762 -16.532 1.00 90.25 89 GLY A N 1
ATOM 707 C CA . GLY A 1 89 ? 2.753 0.181 -15.716 1.00 90.25 89 GLY A CA 1
ATOM 708 C C . GLY A 1 89 ? 2.766 -0.200 -14.237 1.00 90.25 89 GLY A C 1
ATOM 709 O O . GLY A 1 89 ? 3.777 -0.620 -13.685 1.00 90.25 89 GLY A O 1
ATOM 710 N N . TRP A 1 90 ? 1.648 0.006 -13.551 1.00 90.06 90 TRP A N 1
ATOM 711 C CA . TRP A 1 90 ? 1.576 -0.206 -12.108 1.00 90.06 90 TRP A CA 1
ATOM 712 C C . TRP A 1 90 ? 0.872 -1.522 -11.799 1.00 90.06 90 TRP A C 1
ATOM 714 O O . TRP A 1 90 ? -0.254 -1.738 -12.235 1.00 90.06 90 TRP A O 1
ATOM 724 N N . THR A 1 91 ? 1.526 -2.379 -11.019 1.00 90.31 91 THR A N 1
ATOM 725 C CA . THR A 1 91 ? 0.933 -3.614 -10.488 1.00 90.31 91 THR A CA 1
ATOM 726 C C . THR A 1 91 ? 0.816 -3.506 -8.978 1.00 90.31 91 THR A C 1
ATOM 728 O O . THR A 1 91 ? 1.711 -2.966 -8.328 1.00 90.31 91 THR A O 1
ATOM 731 N N . ILE A 1 92 ? -0.271 -4.019 -8.406 1.00 90.94 92 ILE A N 1
ATOM 732 C CA . ILE A 1 92 ? -0.523 -3.932 -6.972 1.00 90.94 92 ILE A CA 1
ATOM 733 C C . ILE A 1 92 ? -1.056 -5.247 -6.408 1.00 90.94 92 ILE A C 1
ATOM 735 O O . ILE A 1 92 ? -1.905 -5.899 -7.009 1.00 90.94 92 ILE A O 1
ATOM 739 N N . GLY A 1 93 ? -0.557 -5.614 -5.231 1.00 91.44 93 GLY A N 1
ATOM 740 C CA . GLY A 1 93 ? -1.108 -6.670 -4.391 1.00 91.44 93 GLY A CA 1
ATOM 741 C C . GLY A 1 93 ? -1.284 -6.143 -2.976 1.00 91.44 93 GLY A C 1
ATOM 742 O O . GLY A 1 93 ? -0.366 -5.541 -2.425 1.00 91.44 93 GLY A O 1
ATOM 743 N N . MET A 1 94 ? -2.464 -6.330 -2.393 1.00 91.50 94 MET A N 1
ATOM 744 C CA . MET A 1 94 ? -2.780 -5.861 -1.045 1.00 91.50 94 MET A CA 1
ATOM 745 C C . MET A 1 94 ? -3.605 -6.901 -0.296 1.00 91.50 94 MET A C 1
ATOM 747 O O . MET A 1 94 ? -4.373 -7.658 -0.896 1.00 91.50 94 MET A O 1
ATOM 751 N N . SER A 1 95 ? -3.458 -6.919 1.022 1.00 91.81 95 SER A N 1
ATOM 752 C CA . SER A 1 95 ? -4.276 -7.715 1.924 1.00 91.81 95 SER A CA 1
ATOM 753 C C . SER A 1 95 ? -4.622 -6.898 3.168 1.00 91.81 95 SER A C 1
ATOM 755 O O . SER A 1 95 ? -3.888 -5.990 3.579 1.00 91.81 95 SER A O 1
ATOM 757 N N . LEU A 1 96 ? -5.785 -7.195 3.743 1.00 92.31 96 LEU A N 1
ATOM 758 C CA . LEU A 1 96 ? -6.279 -6.526 4.935 1.00 92.31 96 LEU A CA 1
ATOM 759 C C . LEU A 1 96 ? -6.899 -7.542 5.887 1.00 92.31 96 LEU A C 1
ATOM 761 O O . LEU A 1 96 ? -7.755 -8.344 5.508 1.00 92.31 96 LEU A O 1
ATOM 765 N N . THR A 1 97 ? -6.479 -7.473 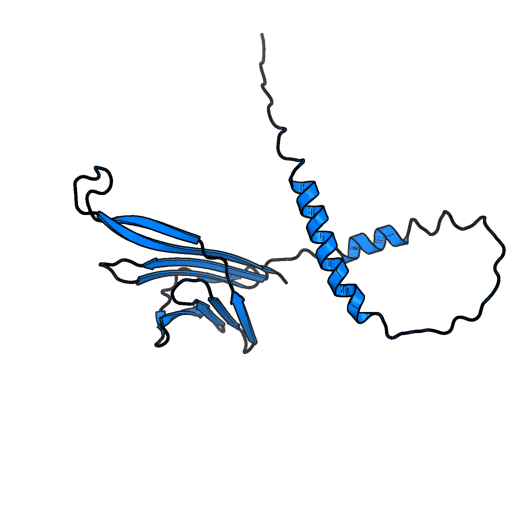7.143 1.00 92.38 97 THR A N 1
ATOM 766 C CA . THR A 1 97 ? -7.033 -8.240 8.258 1.00 92.38 97 THR A CA 1
ATOM 767 C C . THR A 1 97 ? -7.577 -7.267 9.295 1.00 92.38 97 THR A C 1
ATOM 769 O O . THR A 1 97 ? -6.835 -6.405 9.758 1.00 92.38 97 THR A O 1
ATOM 772 N N . ASP A 1 98 ? -8.842 -7.419 9.673 1.00 90.62 98 ASP A N 1
ATOM 773 C CA . ASP A 1 98 ? -9.519 -6.629 10.705 1.00 90.62 98 ASP A CA 1
ATOM 774 C C . ASP A 1 98 ? -9.961 -7.563 11.844 1.00 90.62 98 ASP A C 1
ATOM 776 O O . ASP A 1 98 ? -10.569 -8.607 11.617 1.00 90.62 98 ASP A O 1
ATOM 780 N N . ASN A 1 99 ? -9.587 -7.233 13.077 1.00 89.12 99 ASN A N 1
ATOM 781 C CA . ASN A 1 99 ? -9.795 -8.004 14.304 1.00 89.12 99 ASN A CA 1
ATOM 782 C C . ASN A 1 99 ? -9.412 -9.491 14.183 1.00 89.12 99 ASN A C 1
ATOM 784 O O . ASN A 1 99 ? -10.089 -10.375 14.705 1.00 89.12 99 ASN A O 1
ATOM 788 N N . GLY A 1 100 ? -8.310 -9.771 13.481 1.00 86.38 100 GLY A N 1
ATOM 789 C CA . GLY A 1 100 ? -7.810 -11.130 13.245 1.00 86.38 100 GLY A CA 1
ATOM 790 C C . GLY A 1 100 ? -8.530 -11.899 12.131 1.00 86.38 100 GLY A C 1
ATOM 791 O O . GLY A 1 100 ? -8.160 -13.040 11.858 1.00 86.38 100 GLY A O 1
ATOM 792 N N . VAL A 1 101 ? -9.513 -11.292 11.463 1.00 88.81 101 VAL A N 1
ATOM 793 C CA . VAL A 1 101 ? -10.234 -11.870 10.323 1.00 88.81 101 VAL A CA 1
ATOM 794 C C . VAL A 1 101 ? -9.742 -11.221 9.036 1.00 88.81 101 VAL A C 1
ATOM 796 O O . VAL A 1 101 ? -9.714 -9.998 8.918 1.00 88.81 101 VAL A O 1
ATOM 799 N N . ALA A 1 102 ? -9.344 -12.026 8.053 1.00 89.69 102 ALA A N 1
ATOM 800 C CA . ALA A 1 102 ? -8.991 -11.501 6.740 1.00 89.69 102 ALA A CA 1
ATOM 801 C C . ALA A 1 102 ? -10.255 -10.957 6.055 1.00 89.69 102 ALA A C 1
ATOM 803 O O . ALA A 1 102 ? -11.151 -11.726 5.712 1.00 89.69 102 ALA A O 1
ATOM 804 N N . VAL A 1 103 ? -10.323 -9.638 5.876 1.00 87.88 103 VAL A N 1
ATOM 805 C CA . VAL A 1 103 ? -11.457 -8.952 5.233 1.00 87.88 103 VAL A CA 1
ATOM 806 C C . VAL A 1 103 ? -11.236 -8.765 3.734 1.00 87.88 103 VAL A C 1
ATOM 808 O O . VAL A 1 103 ? -12.190 -8.594 2.981 1.00 87.88 103 VAL A O 1
ATOM 811 N N . SER A 1 104 ? -9.982 -8.839 3.281 1.00 83.44 104 SER A N 1
ATOM 812 C CA . SER A 1 104 ? -9.636 -8.903 1.864 1.00 83.44 104 SER A CA 1
ATOM 813 C C . SER A 1 104 ? -8.320 -9.654 1.670 1.00 83.44 104 SER A C 1
ATOM 815 O O . SER A 1 104 ? -7.329 -9.365 2.346 1.00 83.44 104 SER A O 1
ATOM 817 N N . GLN A 1 105 ? -8.307 -10.628 0.756 1.00 69.38 105 GLN A N 1
ATOM 818 C CA . GLN A 1 105 ? -7.116 -11.398 0.391 1.00 69.38 105 GLN A CA 1
ATOM 819 C C . GLN A 1 105 ? -6.888 -11.335 -1.115 1.00 69.38 105 GLN A C 1
ATOM 821 O O . GLN A 1 105 ? -7.716 -11.814 -1.885 1.00 69.38 105 GLN A O 1
ATOM 826 N N . GLY A 1 106 ? -5.750 -10.773 -1.531 1.00 61.72 106 GLY A N 1
ATOM 827 C CA . GLY A 1 106 ? -5.254 -10.907 -2.905 1.00 61.72 106 GLY A CA 1
ATOM 828 C C . GLY A 1 106 ? -6.172 -10.339 -3.994 1.00 61.72 106 GLY A C 1
ATOM 829 O O . GLY A 1 106 ? -6.038 -10.726 -5.152 1.00 61.72 106 GLY A O 1
ATOM 830 N N . GLY A 1 107 ? -7.105 -9.450 -3.639 1.00 58.06 107 GLY A N 1
ATOM 831 C CA . GLY A 1 107 ? -8.029 -8.811 -4.573 1.00 58.06 107 GLY A CA 1
ATOM 832 C C . GLY A 1 107 ? -7.370 -7.658 -5.328 1.00 58.06 107 GLY A C 1
ATOM 833 O O . GLY A 1 107 ? -6.599 -6.893 -4.748 1.00 58.06 107 GLY A O 1
ATOM 834 N N . GLY A 1 108 ? -7.676 -7.538 -6.624 1.00 66.19 108 GLY A N 1
ATOM 835 C CA . GLY A 1 108 ? -7.173 -6.478 -7.496 1.00 66.19 108 GLY A CA 1
ATOM 836 C C . GLY A 1 108 ? -7.613 -5.105 -7.004 1.00 66.19 108 GLY A C 1
ATOM 837 O O . GLY A 1 108 ? -8.739 -4.681 -7.256 1.00 66.19 108 GLY A O 1
ATOM 838 N N . ALA A 1 109 ? -6.721 -4.418 -6.293 1.00 83.69 109 ALA A N 1
ATOM 839 C CA . ALA A 1 109 ? -6.924 -3.020 -5.969 1.00 83.69 109 ALA A CA 1
ATOM 840 C C . ALA A 1 109 ? -6.993 -2.219 -7.275 1.00 83.69 109 ALA A C 1
ATOM 842 O O . ALA A 1 109 ? -6.232 -2.463 -8.215 1.00 83.69 109 ALA A O 1
ATOM 843 N N . HIS A 1 110 ? -7.917 -1.271 -7.339 1.00 88.56 110 HIS A N 1
ATOM 844 C CA . HIS A 1 110 ? -8.096 -0.418 -8.506 1.00 88.56 110 HIS A CA 1
ATOM 845 C C . HIS A 1 110 ? -7.631 0.998 -8.185 1.00 88.56 110 HIS A C 1
ATOM 847 O O . HIS A 1 110 ? -7.647 1.427 -7.032 1.00 88.56 110 HIS A O 1
ATOM 853 N N . GLN A 1 111 ? -7.194 1.722 -9.207 1.00 91.31 111 GLN A N 1
ATOM 854 C CA . GLN A 1 111 ? -6.758 3.102 -9.048 1.00 91.31 111 GLN A CA 1
ATOM 855 C C . GLN A 1 111 ? -7.944 4.052 -9.243 1.00 91.31 111 GLN A C 1
ATOM 857 O O . GLN A 1 111 ? -8.714 3.876 -10.187 1.00 91.31 111 GLN A O 1
ATOM 862 N N . ASP A 1 112 ? -8.103 5.046 -8.367 1.00 90.12 112 ASP A N 1
ATOM 863 C CA . ASP A 1 112 ? -9.062 6.137 -8.581 1.00 90.12 112 ASP A CA 1
ATOM 864 C C . ASP A 1 112 ? -8.474 7.304 -9.385 1.00 90.12 112 ASP A C 1
ATOM 866 O O . ASP A 1 112 ? -7.291 7.333 -9.727 1.00 90.12 112 ASP A O 1
ATOM 870 N N . GLU A 1 113 ? -9.318 8.292 -9.692 1.00 89.38 113 GLU A N 1
ATOM 871 C CA . GLU A 1 113 ? -8.943 9.499 -10.440 1.00 89.38 113 GLU A CA 1
ATOM 872 C C . GLU A 1 113 ? -7.845 10.323 -9.751 1.00 89.38 113 GLU A C 1
ATOM 874 O O . GLU A 1 113 ? -7.094 11.035 -10.419 1.00 89.38 113 GLU A O 1
ATOM 879 N N . ALA A 1 114 ? -7.716 10.220 -8.422 1.00 90.19 114 ALA A N 1
ATOM 880 C CA . ALA A 1 114 ? -6.649 10.878 -7.671 1.00 90.19 114 ALA A CA 1
ATOM 881 C C . ALA A 1 114 ? -5.314 10.114 -7.757 1.00 90.19 114 ALA A C 1
ATOM 883 O O . ALA A 1 114 ? -4.269 10.636 -7.356 1.00 90.19 114 ALA A O 1
ATOM 884 N N . GLY A 1 115 ? -5.325 8.899 -8.310 1.00 90.56 115 GLY A N 1
ATOM 885 C CA . GLY A 1 115 ? -4.172 8.016 -8.396 1.00 90.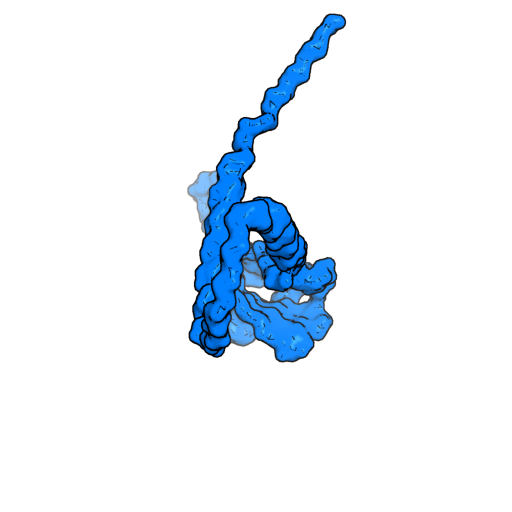56 115 GLY A CA 1
ATOM 886 C C . GLY A 1 115 ? -3.943 7.180 -7.137 1.00 90.56 115 GLY A C 1
ATOM 887 O O . GLY A 1 115 ? -2.892 6.536 -7.043 1.00 90.56 115 GLY A O 1
ATOM 888 N N . ASP A 1 116 ? -4.886 7.182 -6.193 1.00 93.44 116 ASP A N 1
ATOM 889 C CA . ASP A 1 116 ? -4.846 6.346 -4.999 1.00 93.44 116 ASP A CA 1
ATOM 890 C C . ASP A 1 116 ? -5.375 4.942 -5.325 1.00 93.44 116 ASP A C 1
ATOM 892 O O . ASP A 1 116 ? -6.215 4.743 -6.201 1.00 93.44 116 ASP A O 1
ATOM 896 N N . TRP A 1 117 ? -4.851 3.952 -4.616 1.00 93.44 117 TRP A N 1
ATOM 897 C CA . TRP A 1 117 ? -5.207 2.549 -4.742 1.00 93.44 117 TRP A CA 1
ATOM 898 C C . TRP A 1 117 ? -6.302 2.187 -3.755 1.00 93.44 117 TRP A C 1
ATOM 900 O O . TRP A 1 117 ? -6.126 2.355 -2.551 1.00 93.44 117 TRP A O 1
ATOM 910 N N . ASN A 1 118 ? -7.404 1.645 -4.250 1.00 93.75 118 ASN A N 1
ATOM 911 C CA . ASN A 1 118 ? -8.555 1.269 -3.446 1.00 93.75 118 ASN A CA 1
ATOM 912 C C . ASN A 1 118 ? -8.707 -0.247 -3.422 1.00 93.75 118 ASN A C 1
ATOM 914 O O . ASN A 1 118 ? -8.778 -0.901 -4.464 1.00 93.75 118 ASN A O 1
ATOM 918 N N . LEU A 1 119 ? -8.776 -0.785 -2.211 1.00 92.69 119 LEU A N 1
ATOM 919 C CA . LEU A 1 119 ? -9.127 -2.162 -1.923 1.00 92.69 119 LEU A CA 1
ATOM 920 C C . LEU A 1 119 ? -10.483 -2.165 -1.221 1.00 92.69 119 LEU A C 1
ATOM 922 O O . LEU A 1 119 ? -10.584 -1.750 -0.064 1.00 92.69 119 LEU A O 1
ATOM 926 N N . ASP A 1 120 ? -11.509 -2.626 -1.925 1.00 89.75 120 ASP A N 1
ATOM 927 C CA . ASP A 1 120 ? -12.839 -2.794 -1.350 1.00 89.75 120 ASP A CA 1
ATOM 928 C C . ASP A 1 120 ? -12.966 -4.156 -0.660 1.00 89.75 120 ASP A C 1
ATOM 930 O O . ASP A 1 120 ? -12.399 -5.165 -1.093 1.00 89.75 120 ASP A O 1
ATOM 934 N N . CYS A 1 121 ? -13.712 -4.165 0.437 1.00 87.12 121 CYS A N 1
ATOM 935 C CA . CYS A 1 121 ? -14.069 -5.334 1.225 1.00 87.12 121 CYS A CA 1
ATOM 936 C C . CYS A 1 121 ? -15.535 -5.245 1.662 1.00 87.12 121 CYS A C 1
ATOM 938 O O . CYS A 1 121 ? -16.199 -4.225 1.471 1.00 87.12 121 CYS A O 1
ATOM 940 N N . ASP A 1 122 ? -16.070 -6.327 2.229 1.00 85.50 122 ASP A N 1
ATOM 941 C CA . ASP A 1 122 ? -17.464 -6.343 2.670 1.00 85.50 122 ASP A CA 1
ATOM 942 C C . ASP A 1 122 ? -17.681 -5.359 3.834 1.00 85.50 122 ASP A C 1
ATOM 944 O O . ASP A 1 122 ? -17.202 -5.566 4.948 1.00 85.50 122 ASP A O 1
ATOM 948 N N . GLY A 1 123 ? -18.355 -4.241 3.551 1.00 87.00 123 GLY A N 1
ATOM 949 C CA . GLY A 1 123 ? -18.610 -3.168 4.515 1.00 87.00 123 GLY A CA 1
ATOM 950 C C . GLY A 1 123 ? -17.421 -2.243 4.804 1.00 87.00 123 GLY A C 1
ATOM 951 O O . GLY A 1 123 ? -17.530 -1.378 5.682 1.00 87.00 123 GLY A O 1
ATOM 952 N N . CYS A 1 124 ? -16.309 -2.382 4.074 1.00 90.94 124 CYS A N 1
ATOM 953 C CA . CYS A 1 124 ? -15.114 -1.573 4.278 1.00 90.94 124 CYS A CA 1
ATOM 954 C C . CYS A 1 124 ? -14.362 -1.211 2.988 1.00 90.94 124 CYS A C 1
ATOM 956 O O . CYS A 1 124 ? -14.504 -1.850 1.951 1.00 90.94 124 CYS A O 1
ATOM 958 N N . THR A 1 125 ? -13.518 -0.182 3.071 1.00 92.69 125 THR A N 1
ATOM 959 C CA . THR A 1 125 ? -12.600 0.213 1.995 1.00 92.69 125 THR A CA 1
ATOM 960 C C . THR A 1 125 ? -11.265 0.634 2.594 1.00 92.69 125 THR A C 1
ATOM 962 O O . THR A 1 125 ? -11.214 1.441 3.527 1.00 92.69 125 THR A O 1
ATOM 965 N N . LEU A 1 126 ? -10.168 0.137 2.030 1.00 93.88 126 LEU A N 1
ATOM 966 C CA . LEU A 1 126 ? -8.816 0.609 2.303 1.00 93.88 126 LEU A CA 1
ATOM 967 C C . LEU A 1 126 ? -8.285 1.365 1.086 1.00 93.88 126 LEU A C 1
ATOM 969 O O . LEU A 1 126 ? -8.071 0.783 0.028 1.00 93.88 126 LEU A O 1
ATOM 973 N N . LYS A 1 127 ? -8.024 2.659 1.262 1.00 95.19 127 LYS A N 1
ATOM 974 C CA . LYS A 1 127 ? -7.336 3.496 0.282 1.00 95.19 127 LYS A CA 1
ATOM 975 C C . LYS A 1 127 ? -5.873 3.661 0.658 1.00 95.19 127 LYS A C 1
ATOM 977 O O . LYS A 1 127 ? -5.574 4.048 1.789 1.00 95.19 127 LYS A O 1
ATOM 982 N N . ILE A 1 128 ? -4.976 3.442 -0.288 1.00 94.75 128 ILE A N 1
ATOM 983 C CA . ILE A 1 128 ? -3.535 3.615 -0.147 1.00 94.75 128 ILE A CA 1
ATOM 984 C C . ILE A 1 128 ? -3.055 4.618 -1.190 1.00 94.75 128 ILE A C 1
ATOM 986 O O . ILE A 1 128 ? -3.379 4.512 -2.365 1.00 94.75 128 ILE A O 1
ATOM 990 N N . GLY A 1 129 ? -2.251 5.593 -0.778 1.00 94.62 129 GLY A N 1
ATOM 991 C CA . GLY A 1 129 ? -1.694 6.574 -1.701 1.00 94.62 129 GLY A CA 1
ATOM 992 C C . GLY A 1 129 ? -0.853 5.920 -2.799 1.00 94.62 129 GLY A C 1
ATOM 993 O O . GLY A 1 129 ? -0.286 4.850 -2.590 1.00 94.62 129 GLY A O 1
ATOM 994 N N . LYS A 1 130 ? -0.680 6.593 -3.941 1.00 91.62 130 LYS A N 1
ATOM 995 C CA . LYS A 1 130 ? 0.072 6.078 -5.108 1.00 91.62 130 LYS A CA 1
ATOM 996 C C . LYS A 1 130 ? 1.403 5.369 -4.791 1.00 91.62 130 LYS A C 1
ATOM 998 O O . LYS A 1 130 ? 1.758 4.408 -5.463 1.00 91.62 130 LYS A O 1
ATOM 1003 N N . MET A 1 131 ? 2.144 5.855 -3.790 1.00 91.69 131 MET A N 1
ATOM 1004 C CA . MET A 1 131 ? 3.445 5.312 -3.353 1.00 91.69 131 MET A CA 1
ATOM 1005 C C . MET A 1 131 ? 3.385 4.573 -2.005 1.00 91.69 131 MET A C 1
ATOM 1007 O O . MET A 1 131 ? 4.399 4.442 -1.327 1.00 91.69 131 MET A O 1
ATOM 1011 N N . GLY A 1 132 ? 2.204 4.176 -1.539 1.00 92.38 132 GLY A N 1
ATOM 1012 C CA . GLY A 1 132 ? 2.031 3.431 -0.293 1.00 92.38 132 GLY A CA 1
ATOM 1013 C C . GLY A 1 132 ? 1.973 4.277 0.982 1.00 92.38 132 GLY A C 1
ATOM 1014 O O . GLY A 1 132 ? 1.400 3.828 1.959 1.00 92.38 132 GLY A O 1
ATOM 1015 N N . GLY A 1 133 ? 2.552 5.484 1.018 1.00 94.12 133 GLY A N 1
ATOM 1016 C CA . GLY A 1 133 ? 2.877 6.170 2.288 1.00 94.12 133 GLY A CA 1
ATOM 1017 C C . GLY A 1 133 ? 1.704 6.746 3.092 1.00 94.12 133 GLY A C 1
ATOM 1018 O O . GLY A 1 133 ? 1.868 7.109 4.257 1.00 94.12 133 GLY A O 1
ATOM 1019 N N . LYS A 1 134 ? 0.521 6.852 2.486 1.00 95.69 134 LYS A N 1
ATOM 1020 C CA . LYS A 1 134 ? -0.706 7.328 3.136 1.00 95.69 134 LYS A CA 1
ATOM 1021 C C . LYS A 1 134 ? -1.747 6.231 3.062 1.00 95.69 134 LYS A C 1
ATOM 1023 O O . LYS A 1 134 ? -1.919 5.657 1.993 1.00 95.69 134 LYS A O 1
ATOM 1028 N N . ALA A 1 135 ? -2.455 5.998 4.154 1.00 95.56 135 ALA A N 1
ATOM 1029 C CA . ALA A 1 135 ? -3.524 5.021 4.205 1.00 95.56 135 ALA A CA 1
ATOM 1030 C C . ALA A 1 135 ? -4.779 5.620 4.838 1.00 95.56 135 ALA A C 1
ATOM 1032 O O . ALA A 1 135 ? -4.707 6.414 5.782 1.00 95.56 135 ALA A O 1
ATOM 1033 N N . ARG A 1 136 ? -5.935 5.238 4.303 1.00 95.75 136 ARG A N 1
ATOM 1034 C CA . ARG A 1 136 ? -7.258 5.571 4.820 1.00 95.75 136 ARG A CA 1
ATOM 1035 C C . ARG A 1 136 ? -8.096 4.306 4.831 1.00 95.75 136 ARG A C 1
ATOM 1037 O O . ARG A 1 136 ? -8.369 3.752 3.776 1.00 95.75 136 ARG A O 1
ATOM 1044 N N . TYR A 1 137 ? -8.526 3.887 6.006 1.00 94.12 137 TYR A N 1
ATOM 1045 C CA . TYR A 1 137 ? -9.440 2.770 6.175 1.00 94.12 137 TYR A CA 1
ATOM 1046 C C . TYR A 1 137 ? -10.806 3.285 6.598 1.00 94.12 137 TYR A C 1
ATOM 1048 O O . TYR A 1 137 ? -10.901 4.077 7.536 1.00 94.12 137 TYR A O 1
ATOM 1056 N N . THR A 1 138 ? -11.851 2.837 5.922 1.00 93.94 138 THR A N 1
ATOM 1057 C CA . THR A 1 138 ? -13.233 3.155 6.259 1.00 93.94 138 THR A CA 1
ATOM 1058 C C . THR A 1 138 ? -13.979 1.855 6.529 1.00 93.94 138 THR A C 1
ATOM 1060 O O . THR A 1 138 ? -13.981 0.977 5.675 1.00 93.94 138 THR A O 1
ATOM 1063 N N . ASN A 1 139 ? -14.606 1.736 7.698 1.00 91.00 139 ASN A N 1
ATOM 1064 C CA . ASN A 1 139 ? -15.422 0.587 8.099 1.00 91.00 139 ASN A CA 1
ATOM 1065 C C . ASN A 1 139 ? -16.639 1.095 8.886 1.00 91.00 139 ASN A C 1
ATOM 1067 O O . ASN A 1 139 ? -16.492 1.960 9.751 1.00 91.00 139 ASN A O 1
ATOM 1071 N N . ALA A 1 140 ? -17.840 0.605 8.565 1.00 88.00 140 ALA A N 1
ATOM 1072 C CA . ALA A 1 140 ? -19.089 0.951 9.257 1.00 88.00 140 ALA A CA 1
ATOM 1073 C C . ALA A 1 140 ? -19.318 2.474 9.432 1.00 88.00 140 ALA A C 1
ATOM 1075 O O . ALA A 1 140 ? -19.801 2.943 10.462 1.00 88.00 140 ALA A O 1
ATOM 1076 N N . GLY A 1 141 ? -18.926 3.271 8.430 1.00 88.81 141 GLY A N 1
ATOM 1077 C CA . GLY A 1 141 ? -19.041 4.736 8.445 1.00 88.81 141 GLY A CA 1
ATOM 1078 C C . GLY A 1 141 ? -17.967 5.471 9.259 1.00 88.81 141 GLY A C 1
ATOM 1079 O O . GLY A 1 141 ? -17.907 6.700 9.224 1.00 88.81 141 GLY A O 1
ATOM 1080 N N . GLN A 1 142 ? -17.082 4.754 9.951 1.00 90.94 142 GLN A N 1
ATOM 1081 C CA . GLN A 1 142 ? -15.925 5.325 10.634 1.00 90.94 142 GLN A CA 1
ATOM 1082 C C . GLN A 1 142 ? -14.721 5.332 9.700 1.00 90.94 142 GLN A C 1
ATOM 1084 O O . GLN A 1 142 ? -14.498 4.381 8.958 1.00 90.94 142 GLN A O 1
ATOM 1089 N N . THR A 1 143 ? -13.950 6.420 9.716 1.00 94.38 143 THR A N 1
ATOM 1090 C CA . THR A 1 143 ? -12.762 6.573 8.869 1.00 94.38 143 THR A CA 1
ATOM 1091 C C . THR A 1 143 ? -11.530 6.830 9.720 1.00 94.38 143 THR A C 1
ATOM 1093 O O . THR A 1 143 ? -11.485 7.778 10.503 1.00 94.38 143 THR A O 1
ATOM 1096 N N . TYR A 1 144 ? -10.508 6.016 9.495 1.00 92.81 144 TYR A N 1
ATOM 1097 C CA . TYR A 1 144 ? -9.201 6.077 10.129 1.00 92.81 144 TYR A CA 1
ATOM 1098 C C . TYR A 1 144 ? -8.153 6.406 9.078 1.00 92.81 144 TYR A C 1
ATOM 1100 O O . TYR A 1 144 ? -8.206 5.906 7.957 1.00 92.81 144 TYR A O 1
ATOM 1108 N N . GLN A 1 145 ? -7.196 7.262 9.423 1.00 95.06 145 GLN A N 1
ATOM 1109 C CA . GLN A 1 145 ? -6.118 7.650 8.519 1.00 95.06 145 GLN A CA 1
ATOM 1110 C C . GLN A 1 145 ? -4.790 7.603 9.247 1.00 95.06 145 GLN A C 1
ATOM 1112 O O . GLN A 1 145 ? -4.691 8.036 10.395 1.00 95.06 145 GLN A O 1
ATOM 1117 N N . TRP A 1 146 ? -3.766 7.106 8.564 1.00 94.12 146 TRP A N 1
ATOM 1118 C CA . TRP A 1 146 ? -2.410 7.085 9.087 1.00 94.12 146 TRP A CA 1
ATOM 1119 C C . TRP A 1 146 ? -1.384 7.282 7.976 1.00 94.12 146 TRP A C 1
ATOM 1121 O O . TRP A 1 146 ? -1.638 7.065 6.788 1.00 94.12 146 TRP A O 1
ATOM 1131 N N . LEU A 1 147 ? -0.199 7.716 8.393 1.00 95.19 147 LEU A N 1
ATOM 1132 C CA . LEU A 1 147 ? 0.999 7.623 7.577 1.00 95.19 147 LEU A CA 1
ATOM 1133 C C . LEU A 1 147 ? 1.643 6.281 7.871 1.00 95.19 147 LEU A C 1
ATOM 1135 O O . LEU A 1 147 ? 1.834 5.931 9.037 1.00 95.19 147 LEU A O 1
ATOM 1139 N N . GLN A 1 148 ? 1.964 5.541 6.821 1.00 94.25 148 GLN A N 1
ATOM 1140 C CA . GLN A 1 148 ? 2.610 4.251 6.957 1.00 94.25 148 GLN A CA 1
ATOM 1141 C C . GLN A 1 148 ? 4.053 4.294 6.462 1.00 94.25 148 GLN A C 1
ATOM 1143 O O . GLN A 1 148 ? 4.302 4.865 5.398 1.00 94.25 148 GLN A O 1
ATOM 1148 N N . PRO A 1 149 ? 5.017 3.714 7.205 1.00 95.00 149 PRO A N 1
ATOM 1149 C CA . PRO A 1 149 ? 6.328 3.423 6.652 1.00 95.00 149 PRO A CA 1
ATOM 1150 C C . PRO A 1 149 ? 6.188 2.544 5.411 1.00 95.00 149 PRO A C 1
ATOM 1152 O O . PRO A 1 149 ? 5.465 1.551 5.412 1.00 95.00 149 PRO A O 1
ATOM 1155 N N . VAL A 1 150 ? 6.907 2.933 4.363 1.00 97.06 150 VAL A N 1
ATOM 1156 C CA . VAL A 1 150 ? 6.987 2.193 3.108 1.00 97.06 150 VAL A CA 1
ATOM 1157 C C . VAL A 1 150 ? 8.445 1.919 2.825 1.00 97.06 150 VAL A C 1
ATOM 1159 O O . VAL A 1 150 ? 9.273 2.836 2.822 1.00 97.06 150 VAL A O 1
ATOM 1162 N N . THR A 1 151 ? 8.743 0.661 2.552 1.00 97.50 151 THR A N 1
ATOM 1163 C CA . THR A 1 151 ? 10.039 0.255 2.036 1.00 97.50 151 THR A CA 1
ATOM 1164 C C . THR A 1 151 ? 10.035 0.484 0.534 1.00 97.50 151 THR A C 1
ATOM 1166 O O . THR A 1 151 ? 9.146 0.014 -0.173 1.00 97.50 151 THR A O 1
ATOM 1169 N N . ARG A 1 152 ? 11.014 1.249 0.047 1.00 97.00 152 ARG A N 1
ATOM 1170 C CA . ARG A 1 152 ? 11.216 1.492 -1.381 1.00 97.00 152 ARG A CA 1
ATOM 1171 C C . ARG A 1 152 ? 12.458 0.748 -1.838 1.00 97.00 152 ARG A C 1
ATOM 1173 O O . ARG A 1 152 ? 13.559 1.063 -1.391 1.00 97.00 152 ARG A O 1
ATOM 1180 N N . GLU A 1 153 ? 12.283 -0.155 -2.786 1.00 96.56 153 GLU A N 1
ATOM 1181 C CA . GLU A 1 153 ? 13.354 -0.953 -3.371 1.00 96.56 153 GLU A CA 1
ATOM 1182 C C . GLU A 1 153 ? 13.436 -0.695 -4.870 1.00 96.56 153 GLU A C 1
ATOM 1184 O O . GLU A 1 153 ? 12.426 -0.598 -5.564 1.00 96.56 153 GLU A O 1
ATOM 1189 N N . LEU A 1 154 ? 14.658 -0.533 -5.367 1.00 94.56 154 LEU A N 1
ATOM 1190 C CA . LEU A 1 154 ? 14.929 -0.425 -6.792 1.00 94.56 154 LEU A CA 1
ATOM 1191 C C . LEU A 1 154 ? 15.554 -1.744 -7.230 1.00 94.56 154 LEU A C 1
ATOM 1193 O O . LEU A 1 154 ? 16.638 -2.083 -6.758 1.00 94.56 154 LEU A O 1
ATOM 1197 N N . GLN A 1 155 ? 14.879 -2.457 -8.122 1.00 91.00 155 GLN A N 1
ATOM 1198 C CA . GLN A 1 155 ? 15.315 -3.766 -8.591 1.00 91.00 155 GLN A CA 1
ATOM 1199 C C . GLN A 1 155 ? 15.403 -3.799 -10.109 1.00 91.00 155 GLN A C 1
ATOM 1201 O O . GLN A 1 155 ? 14.692 -3.078 -10.813 1.00 91.00 155 GLN A O 1
ATOM 1206 N N . ASP A 1 156 ? 16.298 -4.639 -10.598 1.00 90.75 156 ASP A N 1
ATOM 1207 C CA . ASP A 1 156 ? 16.488 -4.879 -12.015 1.00 90.75 156 ASP A CA 1
ATOM 1208 C C . ASP A 1 156 ? 15.380 -5.833 -12.494 1.00 90.75 156 ASP A C 1
ATOM 1210 O O . ASP A 1 156 ? 15.236 -6.932 -11.963 1.00 90.75 156 ASP A O 1
ATOM 1214 N N . CYS A 1 157 ? 14.556 -5.391 -13.447 1.00 88.75 157 CYS A N 1
ATOM 1215 C CA . CYS A 1 157 ? 13.375 -6.138 -13.898 1.00 88.75 157 CYS A CA 1
ATOM 1216 C C . CYS A 1 157 ? 13.522 -6.722 -15.295 1.00 88.75 157 CYS A C 1
ATOM 1218 O O . CYS A 1 157 ? 13.043 -7.821 -15.558 1.00 88.75 157 CYS A O 1
ATOM 1220 N N . TYR A 1 158 ? 14.166 -5.980 -16.198 1.00 89.19 158 TYR A N 1
ATOM 1221 C CA . TYR A 1 158 ? 14.339 -6.402 -17.583 1.00 89.19 158 TYR A CA 1
ATOM 1222 C C . TYR A 1 158 ? 15.730 -6.056 -18.096 1.00 89.19 158 TYR A C 1
ATOM 1224 O O . TYR A 1 158 ? 16.310 -5.028 -17.737 1.00 89.19 158 TYR A O 1
ATOM 1232 N N . GLY A 1 159 ? 16.209 -6.884 -19.022 1.00 84.75 159 GLY A N 1
ATOM 1233 C CA . GLY A 1 159 ? 17.477 -6.696 -19.716 1.00 84.75 159 GLY A CA 1
ATOM 1234 C C . GLY A 1 159 ? 18.636 -7.475 -19.096 1.00 84.75 159 GLY A C 1
ATOM 1235 O O . GLY A 1 159 ? 18.464 -8.290 -18.193 1.00 84.75 159 GLY A O 1
ATOM 1236 N N . ALA A 1 160 ? 19.836 -7.223 -19.617 1.00 80.06 160 ALA A N 1
ATOM 1237 C CA . ALA A 1 160 ? 21.071 -7.870 -19.178 1.00 80.06 160 ALA A CA 1
ATOM 1238 C C . ALA A 1 160 ? 21.693 -7.079 -18.013 1.00 80.06 160 ALA A C 1
ATOM 1240 O O . ALA A 1 160 ? 22.708 -6.402 -18.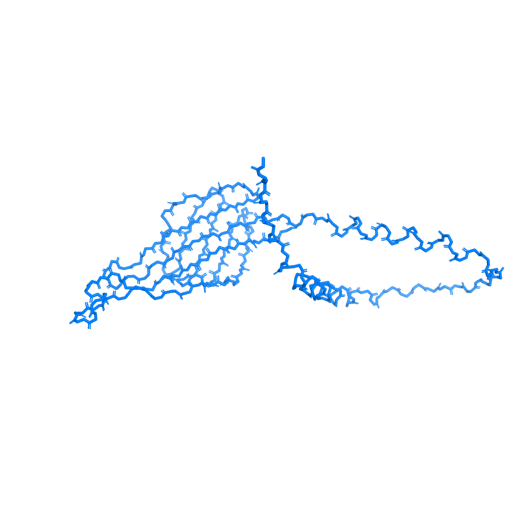150 1.00 80.06 160 ALA A O 1
ATOM 1241 N N . CYS A 1 161 ? 21.017 -7.078 -16.865 1.00 80.44 161 CYS A N 1
ATOM 1242 C CA . CYS A 1 161 ? 21.442 -6.286 -15.710 1.00 80.44 161 CYS A CA 1
ATOM 1243 C C . CYS A 1 161 ? 22.595 -6.939 -14.926 1.00 80.44 161 CYS A C 1
ATOM 1245 O O . CYS A 1 161 ? 23.424 -6.238 -14.343 1.00 80.44 161 CYS A O 1
ATOM 1247 N N . GLU A 1 162 ? 22.693 -8.273 -14.959 1.00 77.94 162 GLU A N 1
ATOM 1248 C CA . GLU A 1 162 ? 23.722 -9.033 -14.238 1.00 77.94 162 GLU A CA 1
ATOM 1249 C C . GLU A 1 162 ? 25.133 -8.809 -14.800 1.00 77.94 162 GLU A C 1
ATOM 1251 O O . GLU A 1 162 ? 26.096 -8.696 -14.041 1.00 77.94 162 GLU A O 1
ATOM 1256 N N . ASP A 1 163 ? 25.266 -8.696 -16.124 1.00 79.06 163 ASP A N 1
ATOM 1257 C CA . ASP A 1 163 ? 26.563 -8.546 -16.789 1.00 79.06 163 ASP A CA 1
ATOM 1258 C C . ASP A 1 163 ? 27.013 -7.080 -16.939 1.00 79.06 163 ASP A C 1
ATOM 1260 O O . ASP A 1 163 ? 28.158 -6.828 -17.326 1.00 79.06 163 ASP A O 1
ATOM 1264 N N . ARG A 1 164 ? 26.135 -6.116 -16.605 1.00 70.81 164 ARG A N 1
ATOM 1265 C CA . ARG A 1 164 ? 26.304 -4.654 -16.756 1.00 70.81 164 ARG A CA 1
ATOM 1266 C C . ARG A 1 164 ? 26.744 -4.199 -18.153 1.00 70.81 164 ARG A C 1
ATOM 1268 O O . ARG A 1 164 ? 27.259 -3.089 -18.300 1.00 70.81 164 ARG A O 1
ATOM 1275 N N . LYS A 1 165 ? 26.575 -5.039 -19.173 1.00 78.88 165 LYS A N 1
ATOM 1276 C CA . LYS A 1 165 ? 27.009 -4.757 -20.549 1.00 78.88 165 LYS A CA 1
ATOM 1277 C C . LYS A 1 165 ? 25.844 -4.386 -21.460 1.00 78.88 165 LYS A C 1
ATOM 1279 O O . LYS A 1 165 ? 26.083 -3.797 -22.511 1.00 78.88 165 LYS A O 1
ATOM 1284 N N . GLY A 1 166 ? 24.608 -4.694 -21.063 1.00 80.38 166 GLY A N 1
ATOM 1285 C CA . GLY A 1 166 ? 23.398 -4.333 -21.798 1.00 80.38 166 GLY A CA 1
ATOM 1286 C C . GLY A 1 166 ? 22.594 -3.185 -21.184 1.00 80.38 166 GLY A C 1
ATOM 1287 O O . GLY A 1 166 ? 22.880 -2.687 -20.094 1.00 80.38 166 GLY A O 1
ATOM 1288 N N . ALA A 1 167 ? 21.542 -2.781 -21.900 1.00 84.38 167 ALA A N 1
ATOM 1289 C CA . ALA A 1 167 ? 20.511 -1.914 -21.346 1.00 84.38 167 ALA A CA 1
ATOM 1290 C C . ALA A 1 167 ? 19.789 -2.643 -20.202 1.00 84.38 167 ALA A C 1
ATOM 1292 O O . ALA A 1 167 ? 19.409 -3.808 -20.342 1.00 84.38 167 ALA A O 1
ATOM 1293 N N . CYS A 1 168 ? 19.606 -1.941 -19.087 1.00 89.25 168 CYS A N 1
ATOM 1294 C CA . CYS A 1 168 ? 18.935 -2.454 -17.902 1.00 89.25 168 CYS A CA 1
ATOM 1295 C C . CYS A 1 168 ? 17.752 -1.556 -17.554 1.00 89.25 168 CYS A C 1
ATOM 1297 O O . CYS A 1 168 ? 17.884 -0.330 -17.497 1.00 89.25 168 CYS A O 1
ATOM 1299 N N . ILE A 1 169 ? 16.602 -2.175 -17.312 1.00 9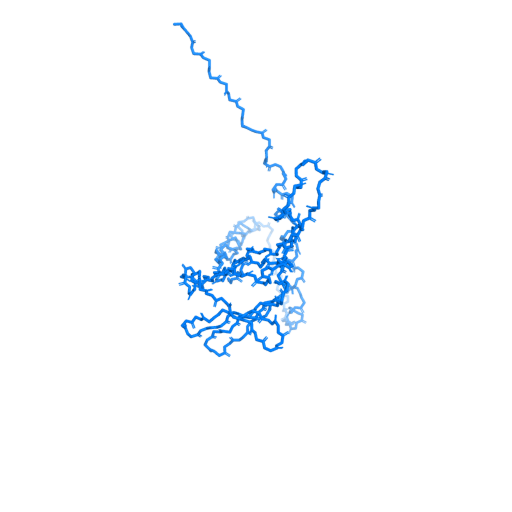0.25 169 ILE A N 1
ATOM 1300 C CA . ILE A 1 169 ? 15.372 -1.493 -16.932 1.00 90.25 169 ILE A CA 1
ATOM 1301 C C . ILE A 1 169 ? 15.065 -1.857 -15.491 1.00 90.25 169 ILE A C 1
ATOM 1303 O O . ILE A 1 169 ? 14.940 -3.030 -15.132 1.00 90.25 169 ILE A O 1
ATOM 1307 N N . LYS A 1 170 ? 14.941 -0.818 -14.670 1.00 91.81 170 LYS A N 1
ATOM 1308 C CA . LYS A 1 170 ? 14.686 -0.948 -13.241 1.00 91.81 170 LYS A CA 1
ATOM 1309 C C . LYS A 1 170 ? 13.221 -0.692 -12.938 1.00 91.81 170 LYS A C 1
ATOM 1311 O O . LYS A 1 170 ? 12.662 0.281 -13.445 1.00 91.81 170 LYS A O 1
ATOM 1316 N N . CYS A 1 171 ? 12.638 -1.498 -12.061 1.00 94.62 171 CYS A N 1
ATOM 1317 C CA . CYS A 1 171 ? 11.365 -1.170 -11.428 1.00 94.62 171 CYS A CA 1
ATOM 1318 C C . CYS A 1 171 ? 11.600 -0.636 -10.027 1.00 94.62 171 CYS A C 1
ATOM 1320 O O . CYS A 1 171 ? 12.599 -0.942 -9.370 1.00 94.62 171 CYS A O 1
ATOM 1322 N N . THR A 1 172 ? 10.634 0.143 -9.558 1.00 96.62 172 THR A N 1
ATOM 1323 C CA . THR A 1 172 ? 10.567 0.524 -8.151 1.00 96.62 172 THR A CA 1
ATOM 1324 C C . THR A 1 172 ? 9.450 -0.256 -7.478 1.00 96.62 172 THR A C 1
ATOM 1326 O O . THR A 1 172 ? 8.295 -0.151 -7.885 1.00 96.62 172 THR A O 1
ATOM 1329 N N . THR A 1 173 ? 9.790 -0.993 -6.431 1.00 96.12 173 THR A N 1
ATOM 1330 C CA . THR A 1 173 ? 8.842 -1.695 -5.572 1.00 96.12 173 THR A CA 1
ATOM 1331 C C . THR A 1 173 ? 8.631 -0.882 -4.300 1.00 96.12 173 THR A C 1
ATOM 1333 O O . THR A 1 173 ? 9.589 -0.423 -3.676 1.00 96.12 173 THR A O 1
ATOM 1336 N N . TYR A 1 174 ? 7.375 -0.687 -3.921 1.00 96.25 174 TYR A N 1
ATOM 1337 C CA . TYR A 1 174 ? 6.959 -0.064 -2.671 1.00 96.25 174 TYR A CA 1
ATOM 1338 C C . TYR A 1 174 ? 6.207 -1.107 -1.853 1.00 96.25 174 TYR A C 1
ATOM 1340 O O . TYR A 1 174 ? 5.177 -1.593 -2.310 1.00 96.25 174 TYR A O 1
ATOM 1348 N N . SER A 1 175 ? 6.688 -1.450 -0.664 1.00 95.88 175 SER A N 1
ATOM 1349 C CA . SER A 1 175 ? 6.066 -2.467 0.189 1.00 95.88 175 SER A CA 1
ATOM 1350 C C . SER A 1 175 ? 5.813 -1.958 1.604 1.00 95.88 175 SER A C 1
ATOM 1352 O O . SER A 1 175 ? 6.491 -1.052 2.098 1.00 95.88 175 SER A O 1
ATOM 1354 N N . TRP A 1 176 ? 4.800 -2.526 2.253 1.00 95.62 176 TRP A N 1
ATOM 1355 C CA . TRP A 1 176 ? 4.469 -2.261 3.649 1.00 95.62 176 TRP A CA 1
ATOM 1356 C C . TRP A 1 176 ? 3.868 -3.508 4.304 1.00 95.62 176 TRP A C 1
ATOM 1358 O O . TRP A 1 176 ? 3.229 -4.323 3.643 1.00 95.62 176 TRP A O 1
ATOM 1368 N N . ASP A 1 177 ? 4.054 -3.617 5.615 1.00 95.38 177 ASP A N 1
ATOM 1369 C CA . ASP A 1 177 ? 3.355 -4.554 6.498 1.00 95.38 177 ASP A CA 1
ATOM 1370 C C . ASP A 1 177 ? 3.215 -3.866 7.855 1.00 95.38 177 ASP A C 1
ATOM 1372 O O . ASP A 1 177 ? 4.211 -3.549 8.516 1.00 95.38 177 ASP A O 1
ATOM 1376 N N . ILE A 1 178 ? 1.984 -3.526 8.224 1.00 94.31 178 ILE A N 1
ATOM 1377 C CA . ILE A 1 178 ? 1.701 -2.717 9.405 1.00 94.31 178 ILE A CA 1
ATOM 1378 C C . ILE A 1 178 ? 0.592 -3.325 10.222 1.00 94.31 178 ILE A C 1
ATOM 1380 O O . ILE A 1 178 ? -0.468 -3.660 9.706 1.00 94.31 178 ILE A O 1
ATOM 1384 N N . ASN A 1 179 ? 0.831 -3.322 11.531 1.00 93.50 179 ASN A N 1
ATOM 1385 C CA . ASN A 1 179 ? -0.134 -3.642 12.563 1.00 93.50 179 ASN A CA 1
ATOM 1386 C C . ASN A 1 179 ? -0.531 -2.358 13.302 1.00 93.50 179 ASN A C 1
ATOM 1388 O O . ASN A 1 179 ? 0.320 -1.694 13.899 1.00 93.50 179 ASN A O 1
ATOM 1392 N N . GLN A 1 180 ? -1.815 -2.015 13.266 1.00 90.06 180 GLN A N 1
ATOM 1393 C CA . GLN A 1 180 ? -2.421 -0.976 14.092 1.00 90.06 180 GLN A CA 1
ATOM 1394 C C . GLN A 1 180 ? -3.036 -1.630 15.327 1.00 90.06 180 GLN A C 1
ATOM 1396 O O . GLN A 1 180 ? -3.777 -2.611 15.218 1.00 90.06 180 GLN A O 1
ATOM 1401 N N . TYR A 1 181 ? -2.727 -1.086 16.499 1.00 84.06 181 TYR A N 1
ATOM 1402 C CA . TYR A 1 181 ? -3.157 -1.638 17.780 1.00 84.06 181 TYR A CA 1
ATOM 1403 C C . TYR A 1 181 ? -4.329 -0.850 18.358 1.00 84.06 181 TYR A C 1
ATOM 1405 O O . TYR A 1 181 ? -4.317 0.385 18.349 1.00 84.06 181 TYR A O 1
ATOM 1413 N N . CYS A 1 182 ? -5.286 -1.593 18.908 1.00 74.25 182 CYS A N 1
ATOM 1414 C CA . CYS A 1 182 ? -6.179 -1.150 19.969 1.00 74.25 182 CYS A CA 1
ATOM 1415 C C . CYS A 1 182 ? -5.894 -2.004 21.228 1.00 74.25 182 CYS A C 1
ATOM 1417 O O . CYS A 1 182 ? -6.441 -1.639 22.284 1.00 74.25 182 CYS A O 1
#

Radius of gyration: 27.32 Å; chains: 1; bounding box: 52×64×88 Å

Foldseek 3Di:
DDDDDDDDDDDDDPPVVVVVVVVVVVVVVVPVVPPPPDDDDDDDDDDDDPPPPPPPPVPVVVVVVVVPPDPFDQQKKKKKKWKAFPPPGIAIFIWIDGRNRTQDHRDGFDADPQRWTWDDGDQKIWTAHNQRQKIWIAHPNDIDIDGFDKDKDKDFDDDDVPVVPIDTGIMIMIIGIDGDTD